Protein AF-A0A534VD51-F1 (afdb_monomer_lite)

Foldseek 3Di:
DDLVVLVVVDDDADEEEEEDDPDPVSVVVVVVVCVVCVVVPHPYYYYDDDPPDDDD

Secondary structure (DSSP, 8-state):
--HHHHHTT-S---EEEEPPPSSHHHHHHHHHHHHHHGGG--SEEEE---TTSPP-

Sequence (56 aa):
MKITDILARGGPCISFEFFPPKTPEGEAALMRTIEALKPLGPGFVSVTRTGAKPRE

Radius of gyration: 13.67 Å; chains: 1; bounding box: 29×16×38 Å

pLDDT: mean 92.0, std 10.53, range [57.59, 98.5]

Structure (mmCIF, N/CA/C/O backbone):
data_AF-A0A534VD51-F1
#
_entry.id   AF-A0A534VD51-F1
#
loop_
_atom_site.group_PDB
_atom_site.id
_atom_site.type_symbol
_atom_site.label_atom_id
_atom_site.label_alt_id
_atom_site.label_comp_id
_atom_site.label_asym_id
_atom_site.label_entity_id
_atom_site.label_seq_id
_atom_site.pdbx_PDB_ins_code
_atom_site.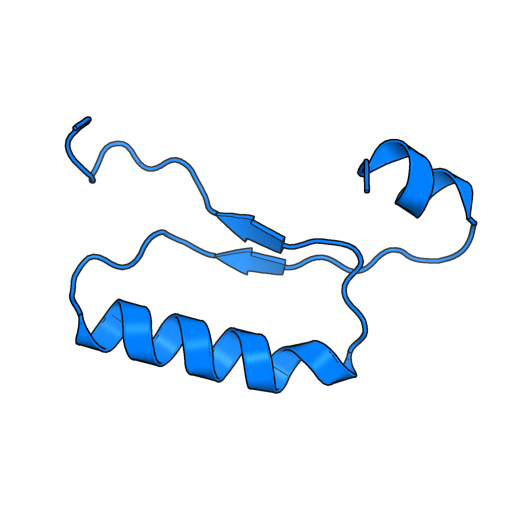Cartn_x
_atom_site.Cartn_y
_atom_site.Cartn_z
_atom_site.occupancy
_atom_site.B_iso_or_equiv
_atom_site.auth_seq_id
_atom_site.auth_comp_id
_atom_site.auth_asym_id
_atom_site.auth_atom_id
_atom_site.pdbx_PDB_model_num
ATOM 1 N N . MET A 1 1 ? -11.642 -11.315 1.439 1.00 83.19 1 MET A N 1
ATOM 2 C CA . MET A 1 1 ? -12.005 -10.463 2.596 1.00 83.19 1 MET A CA 1
ATOM 3 C C . MET A 1 1 ? -12.306 -9.067 2.075 1.00 83.19 1 MET A C 1
ATOM 5 O O . MET A 1 1 ? -11.542 -8.611 1.232 1.00 83.19 1 MET A O 1
ATOM 9 N N . LYS A 1 2 ? -13.399 -8.413 2.490 1.00 95.88 2 LYS A N 1
ATOM 10 C CA . LYS A 1 2 ? -13.673 -7.025 2.079 1.00 95.88 2 LYS A CA 1
ATOM 11 C C . LYS A 1 2 ? -12.984 -6.056 3.035 1.00 95.88 2 LYS A C 1
ATOM 13 O O . LYS A 1 2 ? -12.924 -6.329 4.228 1.00 95.88 2 LYS A O 1
ATOM 18 N N . ILE A 1 3 ? -12.527 -4.906 2.534 1.00 96.44 3 ILE A N 1
ATOM 19 C CA . ILE A 1 3 ? -11.936 -3.852 3.382 1.00 96.44 3 ILE A CA 1
ATOM 20 C C . ILE A 1 3 ? -12.945 -3.376 4.439 1.00 96.44 3 ILE A C 1
ATOM 22 O O . ILE A 1 3 ? -12.568 -3.154 5.583 1.00 96.44 3 ILE A O 1
ATOM 26 N N . THR A 1 4 ? -14.237 -3.325 4.1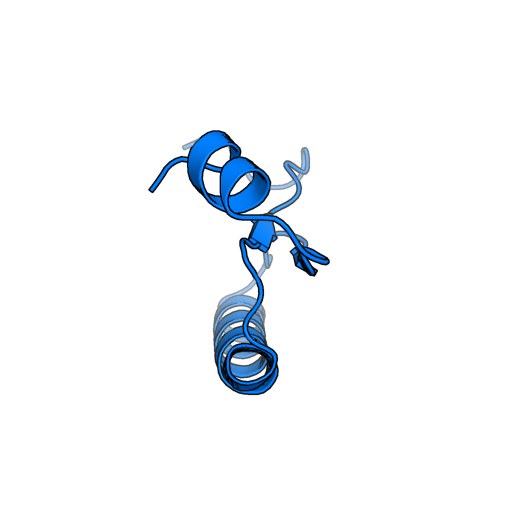01 1.00 97.31 4 THR A N 1
ATOM 27 C CA . THR A 1 4 ? -15.314 -3.015 5.057 1.00 97.31 4 THR A CA 1
ATOM 28 C C . THR A 1 4 ? -15.295 -3.933 6.279 1.00 97.31 4 THR A C 1
ATOM 30 O O . THR A 1 4 ? -15.451 -3.459 7.399 1.00 97.31 4 THR A O 1
ATOM 33 N N . ASP A 1 5 ? -15.032 -5.227 6.080 1.00 96.62 5 ASP A N 1
ATOM 34 C CA . ASP A 1 5 ? -14.995 -6.218 7.159 1.00 96.62 5 ASP A CA 1
ATOM 35 C C . ASP A 1 5 ? -13.731 -6.076 8.018 1.00 96.62 5 ASP A C 1
ATOM 37 O O . ASP A 1 5 ? -13.726 -6.475 9.177 1.00 96.62 5 ASP A O 1
ATOM 41 N N . ILE A 1 6 ? -12.645 -5.537 7.454 1.00 95.00 6 ILE A N 1
ATOM 42 C CA . ILE A 1 6 ? -11.388 -5.265 8.168 1.00 95.00 6 ILE A CA 1
ATOM 43 C C . ILE A 1 6 ? -11.584 -4.072 9.098 1.00 95.00 6 ILE A C 1
ATOM 45 O O . ILE A 1 6 ? -11.274 -4.158 10.281 1.00 95.00 6 ILE A O 1
ATOM 49 N N . LEU A 1 7 ? -12.150 -2.984 8.570 1.00 95.19 7 LEU A N 1
ATOM 50 C CA . LEU A 1 7 ? -12.389 -1.750 9.319 1.00 95.19 7 LEU A CA 1
ATOM 51 C C . LEU A 1 7 ? -13.433 -1.942 10.429 1.00 95.19 7 LEU A C 1
ATOM 53 O O . LEU A 1 7 ? -13.323 -1.334 11.490 1.00 95.19 7 LEU A O 1
ATOM 57 N N . ALA A 1 8 ? -14.408 -2.831 10.222 1.00 96.12 8 ALA A N 1
ATOM 58 C CA . ALA A 1 8 ? -15.430 -3.152 11.217 1.00 96.12 8 ALA A CA 1
ATOM 59 C C . ALA A 1 8 ? -14.891 -3.878 12.469 1.00 96.12 8 ALA A C 1
ATOM 61 O O . ALA A 1 8 ? -15.579 -3.905 13.486 1.00 96.12 8 ALA A O 1
ATOM 62 N N . ARG A 1 9 ? -13.680 -4.459 12.429 1.00 91.50 9 ARG A N 1
ATOM 63 C CA . ARG A 1 9 ? -13.083 -5.192 13.570 1.00 91.50 9 ARG A CA 1
ATOM 64 C C . ARG A 1 9 ? -12.672 -4.285 14.733 1.00 91.50 9 ARG A C 1
ATOM 66 O O . ARG A 1 9 ? -12.469 -4.786 15.835 1.00 91.50 9 ARG A O 1
ATOM 73 N N . GLY A 1 10 ? -12.577 -2.976 14.496 1.00 88.12 10 GLY A N 1
ATOM 74 C CA . GLY A 1 10 ? -12.105 -2.001 15.475 1.00 88.12 10 GLY A CA 1
ATOM 75 C C . GLY A 1 10 ? -10.578 -1.967 15.598 1.00 88.12 10 GLY A C 1
ATOM 76 O O . GLY A 1 10 ? -9.880 -2.925 15.272 1.00 88.12 10 GLY A O 1
ATOM 77 N N . GLY A 1 11 ? -10.059 -0.831 16.066 1.00 91.12 11 GLY A N 1
ATOM 78 C CA . GLY A 1 11 ? -8.623 -0.567 16.181 1.00 91.12 11 GLY A CA 1
ATOM 79 C C . GLY A 1 11 ? -7.9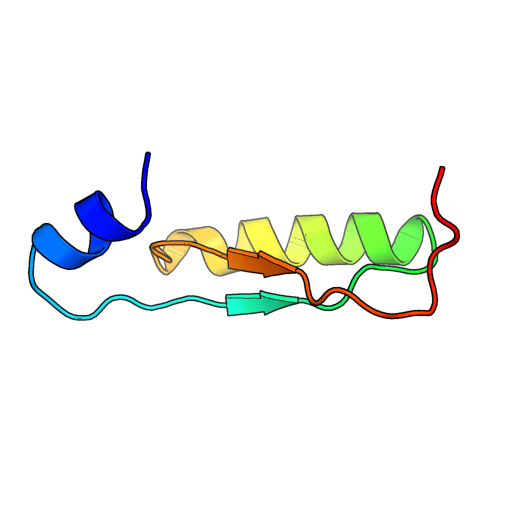98 0.088 14.936 1.00 91.12 11 GLY A C 1
ATOM 80 O O . GLY A 1 11 ? -8.669 0.274 13.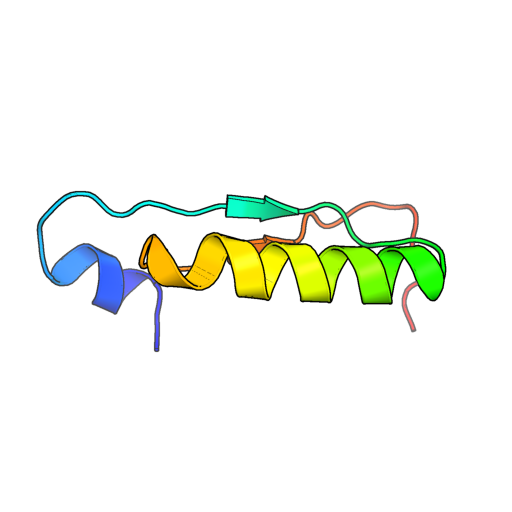919 1.00 91.12 11 GLY A O 1
ATOM 81 N N . PRO A 1 12 ? -6.718 0.493 15.014 1.00 94.00 12 PRO A N 1
ATOM 82 C CA . PRO A 1 12 ? -6.028 1.145 13.905 1.00 94.00 12 PRO A CA 1
ATOM 83 C C . PRO A 1 12 ? -5.808 0.169 12.743 1.00 94.00 12 PRO A C 1
ATOM 85 O O . PRO A 1 12 ? -5.251 -0.910 12.933 1.00 94.00 12 PRO A O 1
ATOM 88 N N . CYS A 1 13 ? -6.189 0.569 11.530 1.00 95.19 13 CYS A N 1
ATOM 89 C CA . CYS A 1 13 ? -5.876 -0.169 10.308 1.00 95.19 13 CYS A CA 1
ATOM 90 C C . CYS A 1 13 ? -4.725 0.523 9.574 1.00 95.19 13 CYS A C 1
ATOM 92 O O . CYS A 1 13 ? -4.893 1.624 9.054 1.00 95.19 13 CYS A O 1
ATOM 94 N N . ILE A 1 14 ? -3.566 -0.133 9.513 1.00 95.75 14 ILE A N 1
ATOM 95 C CA . ILE A 1 14 ? -2.414 0.324 8.727 1.00 95.75 14 ILE A CA 1
ATOM 96 C C . ILE A 1 14 ? -2.500 -0.300 7.330 1.00 95.75 14 ILE A C 1
ATOM 98 O O . ILE A 1 14 ? -2.826 -1.480 7.183 1.00 95.75 14 ILE A O 1
ATOM 102 N N . SER A 1 15 ? -2.205 0.493 6.304 1.00 97.56 15 SER A N 1
ATOM 103 C CA . SER A 1 15 ? -2.155 0.060 4.906 1.00 97.56 15 SER A CA 1
ATOM 104 C C . SER A 1 15 ? -0.982 0.712 4.182 1.00 97.56 15 SER A C 1
ATOM 106 O O . SER A 1 15 ? -0.567 1.812 4.545 1.00 97.56 15 SER A O 1
ATOM 108 N N . PHE A 1 16 ? -0.492 0.060 3.129 1.00 98.25 16 PHE A N 1
ATOM 109 C CA . PHE A 1 16 ? 0.574 0.582 2.269 1.00 98.25 16 PHE A CA 1
ATOM 110 C C . PHE A 1 16 ? 0.079 0.749 0.834 1.00 98.25 16 PHE A C 1
ATOM 112 O O . PHE A 1 16 ? -0.729 -0.050 0.362 1.00 98.25 16 PHE A O 1
ATOM 119 N N . GLU A 1 17 ? 0.599 1.754 0.136 1.00 97.88 17 GLU A N 1
ATOM 120 C CA . GLU A 1 17 ? 0.352 1.960 -1.289 1.00 97.88 17 GLU A CA 1
ATOM 121 C C . GLU A 1 17 ? 1.651 1.804 -2.080 1.00 97.88 17 GLU A C 1
ATOM 123 O O . GLU A 1 17 ? 2.694 2.335 -1.695 1.00 97.88 17 GLU A O 1
ATOM 128 N N . PHE A 1 18 ? 1.573 1.083 -3.197 1.00 97.31 18 PHE A N 1
ATOM 129 C CA . PHE A 1 18 ? 2.679 0.879 -4.125 1.00 97.31 18 PHE A CA 1
ATOM 130 C C . PHE A 1 18 ? 2.335 1.406 -5.515 1.00 97.31 18 PHE A C 1
ATOM 132 O O . PHE A 1 18 ? 1.186 1.373 -5.950 1.00 97.31 18 PHE A O 1
ATOM 139 N N . PHE A 1 19 ? 3.358 1.795 -6.270 1.00 94.81 19 PHE A N 1
ATOM 140 C CA . PHE A 1 19 ? 3.219 2.056 -7.699 1.00 94.81 19 PHE A CA 1
ATOM 141 C C . PHE A 1 19 ? 3.502 0.781 -8.506 1.00 94.81 19 PHE A C 1
ATOM 143 O O . PHE A 1 19 ? 4.363 -0.010 -8.113 1.00 94.81 19 PHE A O 1
ATOM 150 N N . PRO A 1 20 ? 2.814 0.567 -9.643 1.00 94.12 20 PRO A N 1
ATOM 151 C CA . PRO A 1 20 ? 3.023 -0.608 -10.469 1.00 94.12 20 PRO A CA 1
ATOM 152 C C . PRO A 1 20 ? 4.454 -0.601 -11.026 1.00 94.12 20 PRO A C 1
ATOM 154 O O . PRO A 1 20 ? 4.878 0.398 -11.621 1.00 94.12 20 PRO A O 1
ATOM 157 N N . PRO A 1 21 ? 5.203 -1.701 -10.859 1.00 93.31 21 PRO A N 1
ATOM 158 C CA . PRO A 1 21 ? 6.545 -1.815 -11.400 1.00 93.31 21 PRO A CA 1
ATOM 159 C C . PRO A 1 21 ? 6.502 -1.814 -12.931 1.00 93.31 21 PRO A C 1
ATOM 161 O O . PRO A 1 21 ? 5.539 -2.265 -13.559 1.00 93.31 21 PRO A O 1
ATOM 164 N N . LYS A 1 22 ? 7.567 -1.276 -13.529 1.00 91.50 22 LYS A N 1
ATOM 165 C CA . LYS A 1 22 ? 7.727 -1.173 -14.986 1.00 91.50 22 LYS A CA 1
ATOM 166 C C . LYS A 1 22 ? 8.663 -2.236 -15.567 1.00 91.50 22 LYS A C 1
ATOM 168 O O . LYS A 1 22 ? 8.734 -2.353 -16.783 1.00 91.50 22 LYS A O 1
ATOM 173 N N . THR A 1 23 ? 9.386 -2.971 -14.718 1.00 94.31 23 THR A N 1
ATOM 174 C CA . THR A 1 23 ? 10.357 -3.998 -15.123 1.00 94.31 23 THR A CA 1
ATOM 175 C C . THR A 1 23 ? 10.233 -5.248 -14.243 1.00 94.31 23 THR A C 1
ATOM 177 O O . THR A 1 23 ? 9.749 -5.130 -13.109 1.00 94.31 23 THR A O 1
ATOM 180 N N . PRO A 1 24 ? 10.705 -6.420 -14.710 1.00 95.00 24 PRO A N 1
ATOM 181 C CA . PRO A 1 24 ? 10.735 -7.650 -13.911 1.00 95.00 24 PRO A CA 1
ATOM 182 C C . PRO A 1 24 ? 11.533 -7.515 -12.605 1.00 95.00 24 PRO A C 1
ATOM 184 O O . PRO A 1 24 ? 11.142 -8.041 -11.564 1.00 95.00 24 PRO A O 1
ATOM 187 N N . GLU A 1 25 ? 12.630 -6.757 -12.611 1.00 97.56 25 GLU A N 1
ATOM 188 C CA . GLU A 1 25 ? 13.434 -6.499 -11.409 1.00 97.56 25 GLU A CA 1
ATOM 189 C C . GLU A 1 25 ? 12.648 -5.662 -10.396 1.00 97.56 25 GLU A C 1
ATOM 191 O O . GLU A 1 25 ? 12.743 -5.897 -9.189 1.00 97.56 25 GLU A O 1
ATOM 196 N N . GLY A 1 26 ? 11.845 -4.711 -10.887 1.00 96.00 26 GLY A N 1
ATOM 197 C CA . GLY A 1 26 ? 10.915 -3.929 -10.079 1.00 96.00 26 GLY A CA 1
ATOM 198 C C . GLY A 1 26 ? 9.799 -4.783 -9.478 1.00 96.00 26 GLY A C 1
ATOM 199 O O . GLY A 1 26 ? 9.444 -4.580 -8.320 1.00 96.00 26 GLY A O 1
ATOM 200 N N . GLU A 1 27 ? 9.283 -5.767 -10.219 1.00 96.12 27 GLU A N 1
ATOM 201 C CA . GLU A 1 27 ? 8.325 -6.753 -9.697 1.00 96.12 27 GLU A CA 1
ATOM 202 C C . GLU A 1 27 ? 8.955 -7.587 -8.581 1.00 96.12 27 GLU A C 1
ATOM 204 O O . GLU A 1 27 ? 8.401 -7.682 -7.485 1.00 96.12 27 GLU A O 1
ATOM 209 N N . ALA A 1 28 ? 10.166 -8.104 -8.798 1.00 97.88 28 ALA A N 1
ATOM 210 C CA . ALA A 1 28 ? 10.891 -8.851 -7.776 1.00 97.88 28 ALA A CA 1
ATOM 211 C C . ALA A 1 28 ? 11.188 -7.996 -6.529 1.00 97.88 28 ALA A C 1
ATOM 213 O O . ALA A 1 28 ? 11.105 -8.489 -5.403 1.00 97.88 28 ALA A O 1
ATOM 214 N N . ALA A 1 29 ? 11.525 -6.714 -6.707 1.00 98.12 29 ALA A N 1
ATOM 215 C CA . ALA A 1 29 ? 11.721 -5.779 -5.602 1.00 98.12 29 ALA A CA 1
ATOM 216 C C . ALA A 1 29 ? 10.425 -5.534 -4.822 1.00 98.12 29 ALA A C 1
ATOM 218 O O . ALA A 1 29 ? 10.438 -5.647 -3.598 1.00 98.12 29 ALA A O 1
ATOM 219 N N . LEU A 1 30 ? 9.310 -5.284 -5.516 1.00 97.38 30 LEU A N 1
ATOM 220 C CA . LEU A 1 30 ? 7.995 -5.118 -4.899 1.00 97.38 30 LEU A CA 1
ATOM 221 C C . LEU A 1 30 ? 7.627 -6.334 -4.041 1.00 97.38 30 LEU A C 1
ATOM 223 O O . LEU A 1 30 ? 7.241 -6.170 -2.885 1.00 97.38 30 LEU A O 1
ATOM 227 N N . MET A 1 31 ? 7.815 -7.548 -4.563 1.00 97.50 31 MET A N 1
ATOM 228 C CA . MET A 1 31 ? 7.516 -8.775 -3.817 1.00 97.50 31 MET A CA 1
ATOM 229 C C . MET A 1 31 ? 8.378 -8.919 -2.558 1.00 97.50 31 MET A C 1
ATOM 231 O O . MET A 1 31 ? 7.855 -9.256 -1.496 1.00 97.50 31 MET A O 1
ATOM 235 N N . ARG A 1 32 ? 9.680 -8.603 -2.633 1.00 98.50 32 ARG A N 1
ATOM 236 C CA . ARG A 1 32 ? 10.563 -8.598 -1.450 1.00 98.50 32 ARG A CA 1
ATOM 237 C C . ARG A 1 32 ? 10.115 -7.576 -0.407 1.00 98.50 32 ARG A C 1
ATOM 239 O O . ARG A 1 32 ? 10.118 -7.880 0.783 1.00 98.50 32 ARG A O 1
ATOM 246 N N . THR A 1 33 ? 9.721 -6.381 -0.838 1.00 98.31 33 THR A N 1
ATOM 247 C CA . THR A 1 33 ? 9.224 -5.334 0.062 1.00 98.31 33 THR A CA 1
ATOM 248 C C . THR A 1 33 ? 7.912 -5.738 0.731 1.00 98.31 33 THR A C 1
ATOM 250 O O . THR A 1 33 ? 7.764 -5.529 1.932 1.00 98.31 33 THR A O 1
ATOM 253 N N . ILE A 1 34 ? 6.981 -6.356 -0.003 1.00 97.44 34 ILE A N 1
ATOM 254 C CA . ILE A 1 34 ? 5.722 -6.861 0.565 1.00 97.44 34 ILE A CA 1
ATOM 255 C C . ILE A 1 34 ? 6.001 -7.892 1.664 1.00 97.44 34 ILE A C 1
ATOM 257 O O . ILE A 1 34 ? 5.450 -7.768 2.757 1.00 97.44 34 ILE A O 1
ATOM 261 N N . GLU A 1 35 ? 6.885 -8.864 1.420 1.00 98.06 35 GLU A N 1
ATOM 262 C CA . GLU A 1 35 ? 7.243 -9.862 2.440 1.00 98.06 35 GLU A CA 1
ATOM 263 C C . GLU A 1 35 ? 7.921 -9.227 3.662 1.00 98.06 35 GLU A C 1
ATOM 265 O O . GLU A 1 35 ? 7.610 -9.596 4.793 1.00 98.06 35 GLU A O 1
ATOM 270 N N . ALA A 1 36 ? 8.772 -8.216 3.467 1.00 98.31 36 ALA A N 1
ATOM 271 C CA . ALA A 1 36 ? 9.405 -7.494 4.572 1.00 98.31 36 ALA A CA 1
ATOM 272 C C . ALA A 1 36 ? 8.410 -6.682 5.427 1.00 98.31 36 ALA A C 1
ATOM 274 O O . ALA A 1 36 ? 8.629 -6.516 6.625 1.00 98.31 36 ALA A O 1
ATOM 275 N N . LEU A 1 37 ? 7.321 -6.177 4.835 1.00 98.00 37 LEU A N 1
ATOM 276 C CA . LEU A 1 37 ? 6.299 -5.379 5.530 1.00 98.00 37 LEU A CA 1
ATOM 277 C C . LEU A 1 37 ? 5.172 -6.223 6.137 1.00 98.00 37 LEU A C 1
ATOM 279 O O . LEU A 1 37 ? 4.453 -5.752 7.018 1.00 98.00 37 LEU A O 1
ATOM 283 N N . LYS A 1 38 ? 5.021 -7.477 5.707 1.00 97.00 38 LYS A N 1
ATOM 284 C CA . LYS A 1 38 ? 3.998 -8.412 6.194 1.00 97.00 38 LYS A CA 1
ATOM 285 C C . LYS A 1 38 ? 3.957 -8.572 7.725 1.00 97.00 38 LYS A C 1
ATOM 287 O O . LYS A 1 38 ? 2.844 -8.610 8.252 1.00 97.00 38 LYS A O 1
ATOM 292 N N . PRO A 1 39 ? 5.087 -8.602 8.470 1.00 97.88 39 PRO A N 1
ATOM 293 C CA . PRO A 1 39 ? 5.067 -8.683 9.935 1.00 97.88 39 PRO A CA 1
ATOM 294 C C . PRO A 1 39 ? 4.386 -7.497 10.630 1.00 97.88 39 PRO A C 1
ATOM 296 O O . PRO A 1 39 ? 3.961 -7.636 11.772 1.00 97.88 39 PRO A O 1
ATOM 299 N N . LEU A 1 40 ? 4.242 -6.349 9.955 1.00 96.69 40 LEU A N 1
ATOM 300 C CA . LEU A 1 40 ? 3.522 -5.185 10.487 1.00 96.69 40 LEU A CA 1
ATOM 301 C C . LEU A 1 40 ? 1.995 -5.375 10.487 1.00 96.69 40 LEU A C 1
ATOM 303 O O . LEU A 1 40 ? 1.276 -4.513 10.983 1.00 96.69 40 LEU A O 1
ATOM 307 N N . GLY A 1 41 ? 1.495 -6.478 9.921 1.00 94.94 41 GLY 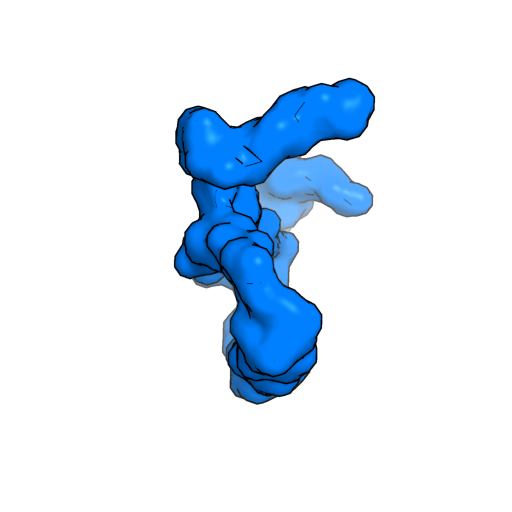A N 1
ATOM 308 C CA . GLY A 1 41 ? 0.073 -6.808 9.889 1.00 94.94 41 GLY A CA 1
ATOM 309 C C . GLY A 1 41 ? -0.804 -5.781 9.160 1.00 94.94 41 GLY A C 1
ATOM 310 O O . GLY A 1 41 ? -1.832 -5.393 9.717 1.00 94.94 41 GLY A O 1
ATOM 311 N N . PRO A 1 42 ? -0.446 -5.318 7.943 1.00 96.75 42 PRO A N 1
ATOM 312 C CA . PRO A 1 42 ? -1.295 -4.387 7.211 1.00 96.75 42 PRO A CA 1
ATOM 313 C C . PRO A 1 42 ? -2.655 -5.021 6.901 1.00 96.75 42 PRO A C 1
ATOM 315 O O . PRO A 1 42 ? -2.737 -6.183 6.498 1.00 96.75 42 PRO A O 1
ATOM 318 N N . GLY A 1 43 ? -3.729 -4.243 7.039 1.00 96.50 43 GLY A N 1
ATOM 319 C CA . GLY A 1 43 ? -5.074 -4.711 6.701 1.00 96.50 43 GLY A CA 1
ATOM 320 C C . GLY A 1 43 ? -5.220 -4.966 5.200 1.00 96.50 43 GLY A C 1
ATOM 321 O O . GLY A 1 43 ? -5.804 -5.961 4.776 1.00 96.50 43 GLY A O 1
ATOM 322 N N . PHE A 1 44 ? -4.655 -4.079 4.384 1.00 96.75 44 PHE A N 1
ATOM 323 C CA . PHE A 1 44 ? -4.628 -4.203 2.932 1.00 96.75 44 PHE A CA 1
ATOM 324 C C . PHE A 1 44 ? -3.444 -3.429 2.346 1.00 96.75 44 PHE A C 1
ATOM 326 O O . PHE A 1 44 ? -2.812 -2.611 3.019 1.00 96.75 44 PHE A O 1
ATOM 333 N N . VAL A 1 45 ? -3.175 -3.675 1.066 1.00 97.56 45 VAL A N 1
ATOM 334 C CA . VAL A 1 45 ? -2.265 -2.867 0.253 1.00 97.56 45 VAL A CA 1
ATOM 335 C C . VAL A 1 45 ? -2.990 -2.405 -1.007 1.00 97.56 45 VAL A C 1
ATOM 337 O O . VAL A 1 45 ? -3.842 -3.127 -1.528 1.00 97.56 45 VAL A O 1
ATOM 340 N N . SER A 1 46 ? -2.674 -1.209 -1.489 1.00 97.06 46 SER A N 1
ATOM 341 C CA . SER A 1 46 ? -3.154 -0.686 -2.769 1.00 97.06 46 SER A CA 1
ATOM 342 C C . SER A 1 46 ? -2.025 -0.66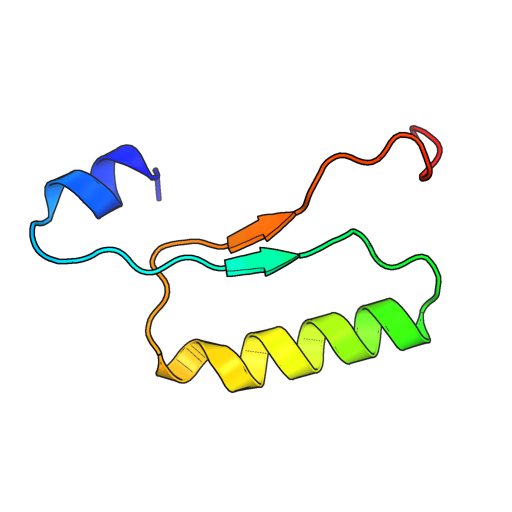0 -3.796 1.00 97.06 46 SER A C 1
ATOM 344 O O . SER A 1 46 ? -0.845 -0.538 -3.464 1.00 97.06 46 SER A O 1
ATOM 346 N N . VAL A 1 47 ? -2.402 -0.773 -5.070 1.00 95.75 47 VAL A N 1
ATOM 347 C CA . VAL A 1 47 ? -1.515 -0.487 -6.198 1.00 95.75 47 VAL A CA 1
ATOM 348 C C . VAL A 1 47 ? -2.124 0.666 -6.978 1.00 95.75 47 VAL A C 1
ATOM 350 O O . VAL A 1 47 ? -3.252 0.560 -7.466 1.00 95.75 47 VAL A O 1
ATOM 353 N N . THR A 1 48 ? -1.395 1.772 -7.093 1.00 95.38 48 THR A N 1
ATOM 354 C CA . THR A 1 48 ? -1.878 2.968 -7.778 1.00 95.38 48 THR A CA 1
ATOM 355 C C . THR A 1 48 ? -2.143 2.660 -9.248 1.00 95.38 48 THR A C 1
ATOM 357 O O . THR A 1 48 ? -1.278 2.172 -9.981 1.00 95.38 48 THR A O 1
ATOM 360 N N . ARG A 1 49 ? -3.332 3.012 -9.737 1.00 89.44 49 ARG A N 1
ATOM 361 C CA . ARG A 1 49 ? -3.611 2.971 -11.172 1.00 89.44 49 ARG A CA 1
ATOM 362 C C . ARG A 1 49 ? -2.890 4.130 -11.857 1.00 89.44 49 ARG A C 1
ATOM 364 O O . ARG A 1 49 ? -3.368 5.260 -11.845 1.00 89.44 49 ARG A O 1
ATOM 371 N N . THR A 1 50 ? -1.747 3.845 -12.470 1.00 82.31 50 THR A N 1
ATOM 372 C CA . THR A 1 50 ? -1.030 4.819 -13.304 1.00 82.31 50 THR A CA 1
ATOM 373 C C . THR A 1 50 ? -1.481 4.704 -14.760 1.00 82.31 50 THR A C 1
ATOM 375 O O . THR A 1 50 ? -1.882 3.633 -15.212 1.00 82.31 50 THR A O 1
ATOM 378 N N . GLY A 1 51 ? -1.401 5.794 -15.525 1.00 78.94 51 GLY A N 1
ATOM 379 C CA . GLY A 1 51 ? -1.659 5.770 -16.972 1.00 78.94 51 GLY A CA 1
ATOM 380 C C . GLY A 1 51 ? -0.532 5.142 -17.805 1.00 78.94 51 GLY A C 1
ATOM 381 O O . GLY A 1 51 ? -0.573 5.229 -19.025 1.00 78.94 51 GLY A O 1
ATOM 382 N N . ALA A 1 52 ? 0.497 4.574 -17.163 1.00 65.00 52 ALA A N 1
ATOM 383 C CA . ALA A 1 52 ? 1.755 4.195 -17.804 1.00 65.00 52 ALA A CA 1
ATOM 384 C C . ALA A 1 52 ? 1.851 2.715 -18.214 1.00 65.00 52 ALA A C 1
ATOM 386 O O . ALA A 1 52 ? 2.720 2.385 -19.016 1.00 65.00 52 ALA A O 1
ATOM 387 N N . LYS A 1 53 ? 1.000 1.822 -17.684 1.00 60.16 53 LYS A N 1
ATOM 388 C CA . LYS A 1 53 ? 0.902 0.438 -18.182 1.00 60.16 53 LYS A CA 1
ATOM 389 C C . LYS A 1 53 ? -0.198 0.379 -19.257 1.00 60.16 53 LYS A C 1
ATOM 391 O O . LYS A 1 53 ? -1.304 0.855 -18.978 1.00 60.16 53 LYS A O 1
ATOM 396 N N . PRO A 1 54 ? 0.075 -0.166 -20.460 1.00 57.59 54 PRO A N 1
ATOM 397 C CA . PRO A 1 54 ? -0.962 -0.441 -21.449 1.00 57.59 54 PRO A CA 1
ATOM 398 C C . PRO A 1 54 ? -2.078 -1.280 -20.819 1.00 57.59 54 PRO A C 1
ATOM 400 O O . PRO A 1 54 ? -1.806 -2.125 -19.965 1.00 57.59 54 PRO A O 1
ATOM 403 N N . ARG A 1 55 ? -3.330 -1.035 -21.217 1.00 60.78 55 ARG A N 1
ATOM 404 C CA . ARG A 1 55 ? -4.396 -2.005 -20.954 1.00 60.78 55 ARG A CA 1
ATOM 405 C C . ARG A 1 55 ? -4.094 -3.222 -21.826 1.00 60.78 55 ARG A C 1
ATOM 407 O O . ARG A 1 55 ? -3.986 -3.051 -23.037 1.00 60.78 55 ARG A O 1
ATOM 414 N N . GLU A 1 56 ? -3.901 -4.379 -21.203 1.00 60.81 56 GLU A N 1
ATOM 415 C CA . GLU A 1 56 ? -4.117 -5.655 -21.894 1.00 60.81 56 GLU A CA 1
ATOM 416 C C . GLU A 1 56 ? -5.579 -5.756 -22.347 1.00 60.81 56 GLU A C 1
ATOM 418 O O . GLU A 1 56 ? -6.461 -5.233 -21.616 1.00 60.81 56 GLU A O 1
#